Protein AF-A0A920S9X3-F1 (afdb_monomer_lite)

Foldseek 3Di:
DEFDFDCNQVVCVVVVHHLLVDPDYHYPDPDRRRCVCVVVSVVRNVVVVVVVVPD

Structure (mmCIF, N/CA/C/O backbone):
data_AF-A0A920S9X3-F1
#
_entry.id   AF-A0A920S9X3-F1
#
loop_
_atom_site.group_PDB
_atom_site.id
_atom_site.type_symbol
_atom_site.label_atom_id
_atom_site.label_alt_id
_atom_site.label_comp_id
_atom_site.label_asym_id
_atom_site.label_entity_id
_atom_site.label_seq_id
_atom_site.pdbx_PDB_ins_code
_atom_site.Cartn_x
_atom_site.Cartn_y
_atom_site.Cartn_z
_atom_site.occupancy
_atom_site.B_iso_or_equiv
_atom_site.auth_seq_id
_atom_site.auth_comp_id
_atom_site.auth_asym_id
_atom_site.auth_atom_id
_atom_site.pdbx_PDB_model_num
ATOM 1 N N . MET A 1 1 ? -6.304 -6.312 -4.085 1.00 92.44 1 MET A N 1
ATOM 2 C CA . MET A 1 1 ? -5.519 -5.379 -4.921 1.00 92.44 1 MET A CA 1
ATOM 3 C C . MET A 1 1 ? -4.373 -6.144 -5.568 1.00 92.44 1 MET A C 1
ATOM 5 O O . MET A 1 1 ? -3.890 -7.087 -4.949 1.00 92.44 1 MET A O 1
ATOM 9 N N . PHE A 1 2 ? -3.955 -5.752 -6.772 1.00 96.62 2 PHE A N 1
ATOM 10 C CA . PHE A 1 2 ? -2.766 -6.282 -7.443 1.00 96.62 2 PHE A CA 1
ATOM 11 C C . PHE A 1 2 ? -1.689 -5.204 -7.532 1.00 96.62 2 PHE A C 1
ATOM 13 O O . PHE A 1 2 ? -1.988 -4.101 -7.983 1.00 96.62 2 PHE A O 1
ATOM 20 N N . ASP A 1 3 ? -0.475 -5.563 -7.116 1.00 97.25 3 ASP A N 1
ATOM 21 C CA . ASP A 1 3 ? 0.730 -4.734 -7.048 1.00 97.25 3 ASP A CA 1
ATOM 22 C C . ASP A 1 3 ? 0.618 -3.471 -6.178 1.00 97.25 3 ASP A C 1
ATOM 24 O O . ASP A 1 3 ? -0.449 -2.908 -5.926 1.00 97.25 3 ASP A O 1
ATOM 28 N N . TRP A 1 4 ? 1.763 -3.040 -5.655 1.00 96.69 4 TRP A N 1
ATOM 29 C CA . TRP A 1 4 ? 1.873 -1.864 -4.797 1.00 96.69 4 TRP A CA 1
ATOM 30 C C . TRP A 1 4 ? 3.171 -1.107 -5.069 1.00 96.69 4 TRP A C 1
ATOM 32 O O . TRP A 1 4 ? 4.071 -0.975 -4.233 1.00 96.69 4 TRP A O 1
ATOM 42 N N . GLY A 1 5 ? 3.255 -0.654 -6.315 1.00 96.31 5 GLY A N 1
ATOM 43 C CA . GLY A 1 5 ? 4.372 0.099 -6.857 1.00 96.31 5 GLY A CA 1
ATOM 44 C C . GLY A 1 5 ? 4.473 1.543 -6.357 1.00 96.31 5 GLY A C 1
ATOM 45 O O . GLY A 1 5 ? 3.709 1.977 -5.491 1.00 96.31 5 GLY A O 1
ATOM 46 N N . PRO A 1 6 ? 5.390 2.338 -6.936 1.00 97.88 6 PRO A N 1
ATOM 47 C CA . PRO A 1 6 ? 5.678 3.695 -6.493 1.00 97.88 6 PRO A CA 1
ATOM 48 C C . PRO A 1 6 ? 4.430 4.575 -6.328 1.00 97.88 6 PRO A C 1
ATOM 50 O O . PRO A 1 6 ? 3.639 4.786 -7.264 1.00 97.88 6 PRO A O 1
ATOM 53 N N . ALA A 1 7 ? 4.301 5.137 -5.123 1.00 97.25 7 ALA A N 1
ATOM 54 C CA . ALA A 1 7 ? 3.233 6.041 -4.707 1.00 97.25 7 ALA A CA 1
ATOM 55 C C . ALA A 1 7 ? 1.808 5.459 -4.809 1.00 97.25 7 ALA A C 1
ATOM 57 O O . ALA A 1 7 ? 0.846 6.229 -4.895 1.00 97.25 7 ALA A O 1
ATOM 58 N N . ALA A 1 8 ? 1.644 4.131 -4.808 1.00 97.00 8 ALA A N 1
ATOM 59 C CA . ALA A 1 8 ? 0.332 3.485 -4.824 1.00 97.00 8 ALA A CA 1
ATOM 60 C C . ALA A 1 8 ? -0.549 3.946 -3.648 1.00 97.00 8 ALA A C 1
ATOM 62 O O . ALA A 1 8 ? -1.710 4.293 -3.859 1.00 97.00 8 ALA A O 1
ATOM 63 N N . THR A 1 9 ? 0.019 4.083 -2.447 1.00 95.56 9 THR A N 1
ATOM 64 C CA . THR A 1 9 ? -0.686 4.566 -1.247 1.00 95.56 9 THR A CA 1
ATOM 65 C C . THR A 1 9 ? -1.239 5.977 -1.447 1.00 95.56 9 THR A C 1
ATOM 67 O O . THR A 1 9 ? -2.412 6.240 -1.185 1.00 95.56 9 THR A O 1
ATOM 70 N N . HIS A 1 10 ? -0.418 6.889 -1.974 1.00 96.25 10 HIS A N 1
ATOM 71 C CA . HIS A 1 10 ? -0.828 8.265 -2.255 1.00 96.25 10 HIS A CA 1
ATOM 72 C C . HIS A 1 10 ? -1.886 8.336 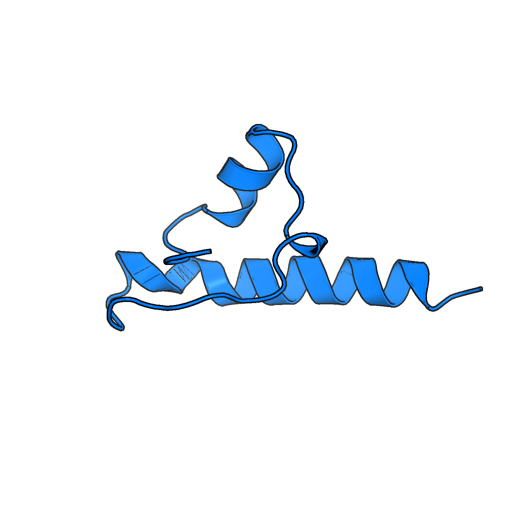-3.368 1.00 96.25 10 HIS A C 1
ATOM 74 O O . HIS A 1 10 ? -2.877 9.056 -3.239 1.00 96.25 10 HIS A O 1
ATOM 80 N N . LYS A 1 11 ? -1.706 7.573 -4.454 1.00 97.06 11 LYS A N 1
ATOM 81 C CA . LYS A 1 11 ? -2.658 7.518 -5.576 1.00 97.06 11 LYS A CA 1
ATOM 82 C C . LYS A 1 11 ? -4.018 6.971 -5.136 1.00 97.06 11 LYS A C 1
ATOM 84 O O . LYS A 1 11 ? -5.037 7.508 -5.559 1.00 97.06 11 LYS A O 1
ATOM 89 N N . LEU A 1 12 ? -4.029 5.964 -4.263 1.00 95.75 12 LEU A N 1
ATOM 90 C CA . LEU A 1 12 ? -5.247 5.391 -3.697 1.00 95.75 12 LEU A CA 1
ATOM 91 C C . LEU A 1 12 ? -6.039 6.431 -2.892 1.00 95.75 12 LEU A C 1
ATOM 93 O O . LEU A 1 12 ? -7.221 6.637 -3.155 1.00 95.75 12 LEU A O 1
ATOM 97 N N 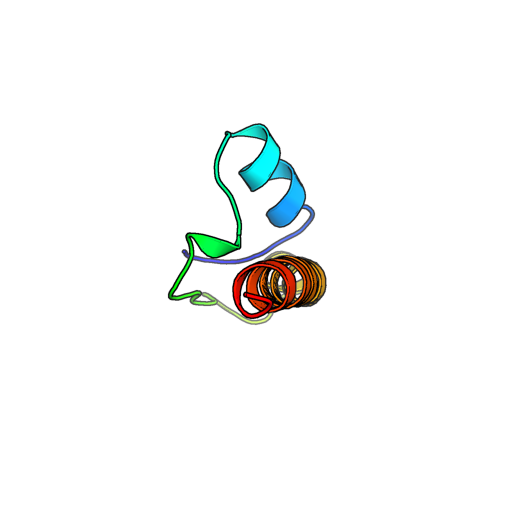. VAL A 1 13 ? -5.367 7.142 -1.978 1.00 95.12 13 VAL A N 1
ATOM 98 C CA . VAL A 1 13 ? -5.993 8.204 -1.169 1.00 95.12 13 VAL A CA 1
ATOM 99 C C . VAL A 1 13 ? -6.499 9.343 -2.049 1.00 95.12 13 VAL A C 1
ATOM 101 O O . VAL A 1 13 ? -7.606 9.836 -1.842 1.00 95.12 13 VAL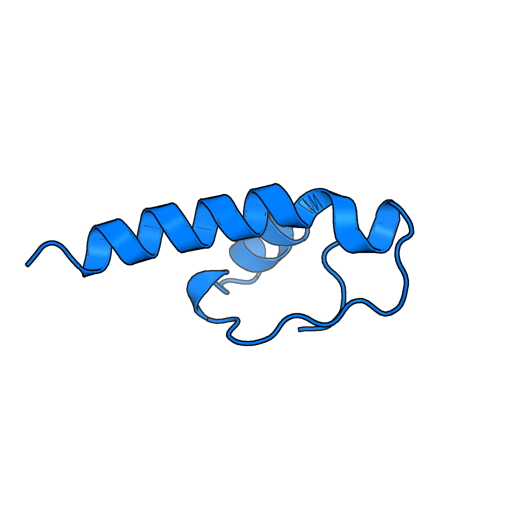 A O 1
ATOM 104 N N . LYS A 1 14 ? -5.741 9.724 -3.083 1.00 97.00 14 LYS A N 1
ATOM 105 C CA . LYS A 1 14 ? -6.175 10.725 -4.066 1.00 97.00 14 LYS A CA 1
ATOM 106 C C . LYS A 1 14 ? -7.434 10.295 -4.832 1.00 97.00 14 LYS A C 1
ATOM 108 O O . LYS A 1 14 ? -8.211 11.153 -5.237 1.00 97.00 14 LYS A O 1
ATOM 113 N N . ALA A 1 15 ? -7.649 8.991 -5.006 1.00 97.00 15 ALA A N 1
ATOM 114 C CA . ALA A 1 15 ? -8.861 8.427 -5.598 1.00 97.00 15 ALA A CA 1
ATOM 115 C C . ALA A 1 15 ? -10.035 8.297 -4.601 1.00 97.00 15 ALA A C 1
ATOM 117 O O . ALA A 1 15 ? -11.079 7.764 -4.964 1.00 97.00 15 ALA A O 1
ATOM 118 N N . GLY A 1 16 ? -9.884 8.768 -3.356 1.00 96.06 16 GLY A N 1
ATOM 119 C CA . GLY A 1 16 ? -10.920 8.688 -2.321 1.00 96.06 16 GLY A CA 1
ATOM 120 C C . GLY A 1 16 ? -11.038 7.317 -1.649 1.00 96.06 16 GLY A C 1
ATOM 121 O O . GLY A 1 16 ? -11.996 7.080 -0.918 1.00 96.06 16 GLY A O 1
ATOM 122 N N . LEU A 1 17 ? -10.078 6.420 -1.884 1.00 95.38 17 LEU A N 1
ATOM 123 C CA . LEU A 1 17 ? -10.012 5.094 -1.274 1.00 95.38 17 LEU A CA 1
ATOM 124 C C . LEU A 1 17 ? -8.927 5.059 -0.194 1.00 95.38 17 LEU A C 1
ATOM 126 O O . LEU A 1 17 ? -7.910 5.744 -0.286 1.00 95.38 17 LEU A O 1
ATOM 130 N N . PHE A 1 18 ? -9.109 4.227 0.826 1.00 94.38 18 PHE A N 1
ATOM 131 C CA . PHE A 1 18 ? -8.163 4.112 1.933 1.00 94.38 18 PHE A CA 1
ATOM 132 C C . PHE A 1 18 ? -7.467 2.747 1.957 1.00 94.38 18 PHE A C 1
ATOM 134 O O . PHE A 1 18 ? -8.112 1.728 1.709 1.00 94.38 18 PHE A O 1
ATOM 141 N N . PRO A 1 19 ? -6.173 2.686 2.341 1.00 93.69 19 PRO A N 1
ATOM 142 C CA . PRO A 1 19 ? -5.441 1.423 2.476 1.00 93.69 19 PRO A CA 1
ATOM 143 C C . PRO A 1 19 ? -6.124 0.407 3.402 1.00 93.69 19 PRO A C 1
ATOM 145 O O . PRO A 1 19 ? -6.050 -0.791 3.166 1.00 93.69 19 PRO A O 1
ATOM 148 N N . THR A 1 20 ? -6.849 0.876 4.422 1.00 94.44 20 THR A N 1
ATOM 149 C CA . THR A 1 20 ? -7.610 0.034 5.362 1.00 94.44 20 THR A CA 1
ATOM 150 C C . THR A 1 20 ? -8.786 -0.711 4.732 1.00 94.44 20 THR A C 1
ATOM 152 O O . THR A 1 20 ? -9.367 -1.558 5.394 1.00 94.44 20 THR A O 1
ATOM 155 N N . GLN A 1 21 ? -9.166 -0.379 3.496 1.00 94.50 21 GLN A N 1
ATOM 156 C CA . GLN A 1 21 ? -10.220 -1.065 2.738 1.00 94.50 21 GLN A CA 1
ATOM 157 C C . GLN A 1 21 ? -9.660 -2.186 1.847 1.00 94.50 21 GLN A C 1
ATOM 159 O O . GLN A 1 21 ? -10.404 -2.804 1.089 1.00 94.50 21 GLN A O 1
ATOM 164 N N . VAL A 1 22 ? -8.344 -2.419 1.878 1.00 93.19 22 VAL A N 1
ATOM 165 C CA . VAL A 1 22 ? -7.683 -3.474 1.109 1.00 93.19 22 VAL A CA 1
ATOM 166 C C . VAL A 1 22 ? -7.354 -4.632 2.046 1.00 93.19 22 VAL A C 1
ATOM 168 O O . VAL A 1 22 ? -6.382 -4.571 2.792 1.00 93.19 22 VAL A O 1
ATOM 171 N N . ASP A 1 23 ? -8.141 -5.703 1.969 1.00 93.44 23 ASP A N 1
ATOM 172 C CA . ASP A 1 23 ? -7.933 -6.895 2.805 1.00 93.44 23 ASP A CA 1
ATOM 173 C C . ASP A 1 23 ? -6.840 -7.822 2.263 1.00 93.44 23 ASP A C 1
ATOM 175 O O . ASP A 1 23 ? -6.128 -8.471 3.023 1.00 93.44 23 ASP A O 1
ATOM 179 N N . ASN A 1 24 ? -6.705 -7.887 0.935 1.00 94.81 24 ASN A N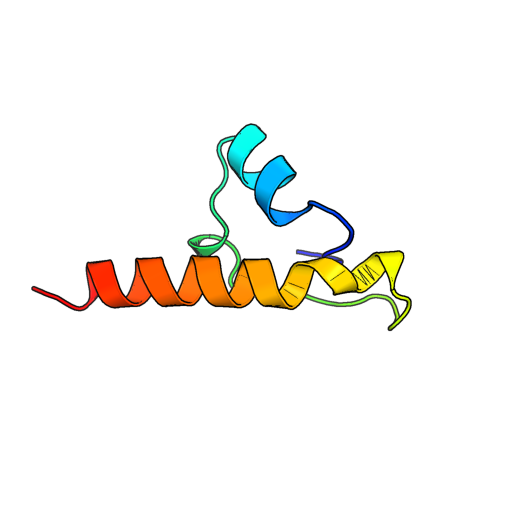 1
ATOM 180 C CA . ASN A 1 24 ? -5.777 -8.788 0.257 1.00 94.81 24 ASN A CA 1
ATOM 181 C C . ASN A 1 24 ? -4.964 -8.036 -0.803 1.00 94.81 24 ASN A C 1
ATOM 183 O O . ASN A 1 24 ? -5.529 -7.336 -1.656 1.00 94.81 24 ASN A O 1
ATOM 187 N N . LEU A 1 25 ? -3.645 -8.222 -0.774 1.00 94.81 25 LEU A N 1
ATOM 188 C CA . LEU A 1 25 ? -2.691 -7.674 -1.734 1.00 94.81 25 LEU A CA 1
ATOM 189 C C . LEU A 1 25 ? -1.884 -8.815 -2.360 1.00 94.81 25 LEU A C 1
ATOM 191 O O . LEU A 1 25 ? -1.280 -9.608 -1.644 1.00 94.81 25 LEU A O 1
ATOM 195 N N . PHE A 1 26 ? -1.869 -8.876 -3.689 1.00 97.31 26 PHE A N 1
ATOM 196 C CA . PHE A 1 26 ? -1.135 -9.882 -4.453 1.00 97.31 26 PHE A CA 1
ATOM 197 C C . PHE A 1 26 ? -0.059 -9.204 -5.301 1.00 97.31 26 PHE A C 1
ATOM 199 O O . PHE A 1 26 ? -0.345 -8.206 -5.964 1.00 97.31 26 PHE A O 1
ATOM 206 N N . PHE A 1 27 ? 1.158 -9.751 -5.294 1.00 97.19 27 PHE A N 1
ATOM 207 C CA . PHE A 1 27 ? 2.257 -9.290 -6.145 1.00 97.19 27 PHE A CA 1
ATOM 208 C C . PHE A 1 27 ? 2.367 -10.180 -7.377 1.00 97.19 27 PHE A C 1
ATOM 210 O O . PHE A 1 27 ? 2.398 -11.404 -7.249 1.00 97.19 27 PHE A O 1
ATOM 217 N N . THR A 1 28 ? 2.445 -9.574 -8.559 1.00 97.25 28 THR A N 1
ATOM 218 C CA . THR A 1 28 ? 2.654 -10.317 -9.810 1.00 97.25 28 THR A CA 1
ATOM 219 C C . THR A 1 28 ? 4.075 -10.873 -9.897 1.00 97.25 28 THR A C 1
ATOM 221 O O . THR A 1 28 ? 4.280 -11.998 -10.344 1.00 97.25 28 THR A O 1
ATOM 224 N N . HIS A 1 29 ? 5.052 -10.092 -9.436 1.00 97.44 29 HIS A N 1
ATOM 225 C CA . HIS A 1 29 ? 6.458 -10.454 -9.278 1.00 97.44 29 HIS A CA 1
ATOM 226 C C . HIS A 1 29 ? 7.147 -9.477 -8.303 1.00 97.44 29 HIS A C 1
ATOM 228 O O . HIS A 1 29 ? 6.550 -8.495 -7.865 1.00 97.44 29 HIS A O 1
ATOM 234 N N . HIS A 1 30 ? 8.402 -9.744 -7.928 1.00 96.56 30 HIS A N 1
ATOM 235 C CA . HIS A 1 30 ? 9.130 -8.980 -6.899 1.00 96.56 30 HIS A CA 1
ATOM 236 C C 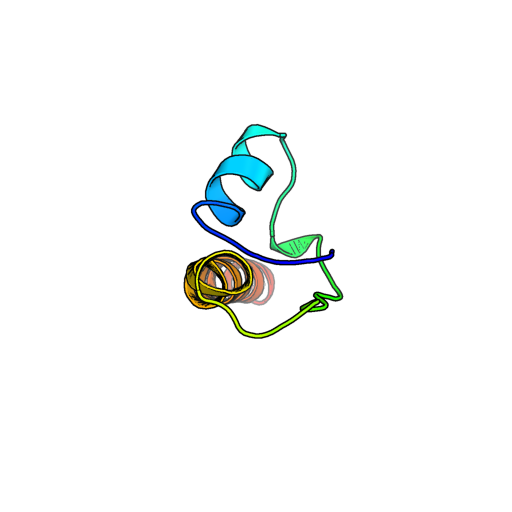. HIS A 1 30 ? 10.123 -7.955 -7.460 1.00 96.56 30 HIS A C 1
ATOM 238 O O . HIS A 1 30 ? 11.196 -7.752 -6.892 1.00 96.56 30 HIS A O 1
ATOM 244 N N . HIS A 1 31 ? 9.779 -7.300 -8.566 1.00 98.06 31 HIS A N 1
ATOM 245 C CA . HIS A 1 31 ? 10.524 -6.121 -8.993 1.00 98.06 31 HIS A CA 1
ATOM 246 C C . HIS A 1 31 ? 10.119 -4.884 -8.194 1.00 98.06 31 HIS A C 1
ATOM 248 O O . HIS A 1 31 ? 9.003 -4.766 -7.685 1.00 98.06 31 HIS A O 1
ATOM 254 N N . PHE A 1 32 ? 11.072 -3.963 -8.095 1.00 96.75 32 PHE A N 1
ATOM 255 C CA . PHE A 1 32 ? 10.971 -2.738 -7.312 1.00 96.75 32 PHE A CA 1
ATOM 256 C C . PHE A 1 32 ? 9.721 -1.918 -7.655 1.00 96.75 32 PHE A C 1
ATOM 258 O O . PHE A 1 32 ? 9.012 -1.436 -6.775 1.00 96.75 32 PHE A O 1
ATOM 265 N N . ASP A 1 33 ? 9.400 -1.794 -8.937 1.00 96.75 33 ASP A N 1
ATOM 266 C CA . ASP A 1 33 ? 8.251 -1.045 -9.430 1.00 96.75 33 ASP A CA 1
ATOM 267 C C . ASP A 1 33 ? 6.893 -1.682 -9.084 1.00 96.75 33 ASP A C 1
ATOM 269 O O . ASP A 1 33 ? 5.871 -1.012 -9.220 1.00 96.75 33 ASP A O 1
ATOM 273 N N . HIS A 1 34 ? 6.874 -2.908 -8.545 1.00 97.69 34 HIS A N 1
ATOM 274 C CA . HIS A 1 34 ? 5.660 -3.624 -8.138 1.00 97.69 34 HIS A CA 1
ATOM 275 C C . HIS A 1 34 ? 5.460 -3.723 -6.618 1.00 97.69 34 HIS A C 1
ATOM 277 O O . HIS A 1 34 ? 4.351 -4.033 -6.179 1.00 97.69 34 HIS A O 1
ATOM 283 N N . ASN A 1 35 ? 6.479 -3.456 -5.791 1.00 96.44 35 ASN A N 1
ATOM 284 C CA . ASN A 1 35 ? 6.379 -3.661 -4.337 1.00 96.44 35 ASN A CA 1
ATOM 285 C C . ASN A 1 35 ? 7.028 -2.582 -3.457 1.00 96.44 35 ASN A C 1
ATOM 287 O O . ASN A 1 35 ? 6.935 -2.677 -2.231 1.00 96.44 35 ASN A O 1
ATOM 291 N N . ILE A 1 36 ? 7.662 -1.555 -4.032 1.00 97.62 36 ILE A N 1
ATOM 292 C CA . ILE A 1 36 ? 8.433 -0.590 -3.238 1.00 97.62 36 ILE A CA 1
ATOM 293 C C . ILE A 1 36 ? 7.600 0.202 -2.223 1.00 97.62 36 ILE A C 1
ATOM 295 O O . ILE A 1 36 ? 8.111 0.574 -1.170 1.00 97.62 36 ILE A O 1
ATOM 299 N N . ASP A 1 37 ? 6.320 0.457 -2.498 1.00 96.88 37 ASP A N 1
ATOM 300 C CA . ASP A 1 37 ? 5.475 1.280 -1.623 1.00 96.88 37 ASP A CA 1
ATOM 301 C C . ASP A 1 37 ? 4.752 0.444 -0.548 1.00 96.88 37 ASP A C 1
ATOM 303 O O . ASP A 1 37 ? 3.976 0.968 0.254 1.00 96.88 37 ASP A O 1
ATOM 307 N N . TYR A 1 38 ? 4.995 -0.872 -0.504 1.00 95.44 38 TYR A N 1
ATOM 308 C CA . TYR A 1 38 ? 4.377 -1.781 0.465 1.00 95.44 38 TYR A CA 1
ATOM 309 C C . TYR A 1 38 ? 4.649 -1.415 1.943 1.00 95.44 38 TYR A C 1
ATOM 311 O O . TYR A 1 38 ? 3.721 -1.500 2.754 1.00 95.44 38 TYR A O 1
ATOM 319 N N . PRO A 1 39 ? 5.845 -0.932 2.344 1.00 94.94 39 PRO A N 1
ATOM 320 C CA . PRO A 1 39 ? 6.058 -0.441 3.707 1.00 94.94 39 PRO A CA 1
ATOM 321 C C . PRO A 1 39 ? 5.145 0.742 4.068 1.00 94.94 39 PRO A C 1
ATOM 323 O O . PRO A 1 39 ? 4.660 0.823 5.199 1.00 94.94 39 PRO A O 1
ATOM 326 N N . CYS A 1 40 ? 4.862 1.633 3.107 1.00 94.69 40 CYS A N 1
ATOM 327 C CA . CYS A 1 40 ? 3.935 2.749 3.305 1.00 94.69 40 CYS A CA 1
ATOM 328 C C . CYS A 1 40 ? 2.504 2.241 3.538 1.00 94.69 40 CYS A C 1
ATOM 330 O O . CYS A 1 40 ? 1.839 2.693 4.472 1.00 94.69 40 CYS A O 1
ATOM 332 N N . PHE A 1 41 ? 2.064 1.241 2.763 1.00 93.69 41 PHE A N 1
ATOM 333 C CA . PHE A 1 41 ? 0.784 0.559 2.977 1.00 93.69 41 PHE A CA 1
ATOM 334 C C . PHE A 1 41 ? 0.668 -0.020 4.390 1.00 93.69 41 PHE A C 1
ATOM 336 O O . PHE A 1 41 ? -0.296 0.275 5.100 1.00 93.69 41 PHE A O 1
ATOM 343 N N . PHE A 1 42 ? 1.665 -0.798 4.826 1.00 92.94 42 PHE A N 1
ATOM 344 C CA . PHE A 1 42 ? 1.654 -1.425 6.148 1.00 92.94 42 PHE A CA 1
ATOM 345 C C . PHE A 1 42 ? 1.585 -0.383 7.273 1.00 92.94 42 PHE A C 1
ATOM 347 O O . PHE A 1 42 ? 0.794 -0.523 8.208 1.00 92.94 42 PHE A O 1
ATOM 354 N N . TYR A 1 43 ? 2.352 0.705 7.154 1.00 92.50 43 TYR A N 1
ATOM 355 C CA . TYR A 1 43 ? 2.304 1.814 8.105 1.00 92.50 43 TYR A CA 1
ATOM 356 C C . TYR A 1 43 ? 0.930 2.505 8.128 1.00 92.50 43 TYR A C 1
ATOM 358 O O . TYR A 1 43 ? 0.362 2.744 9.198 1.00 92.50 43 TYR A O 1
ATOM 366 N N . ALA A 1 44 ? 0.352 2.789 6.959 1.00 90.12 44 ALA A N 1
ATOM 367 C CA . ALA A 1 44 ? -0.956 3.433 6.845 1.00 90.12 44 ALA A CA 1
ATOM 368 C C . ALA A 1 44 ? -2.084 2.581 7.456 1.00 90.12 44 ALA A C 1
ATOM 370 O O . ALA A 1 44 ? -2.959 3.110 8.145 1.00 90.12 44 ALA A O 1
ATOM 371 N N . VAL A 1 45 ? -2.051 1.261 7.253 1.00 89.88 45 VAL A N 1
ATOM 372 C CA . VAL A 1 45 ? -3.033 0.340 7.846 1.00 89.88 45 VAL A CA 1
ATOM 373 C C . VAL A 1 45 ? -2.818 0.203 9.355 1.00 89.88 45 VAL A C 1
ATOM 375 O O . VAL A 1 45 ? -3.777 0.299 10.124 1.00 89.88 45 VAL A O 1
ATOM 378 N N . GLY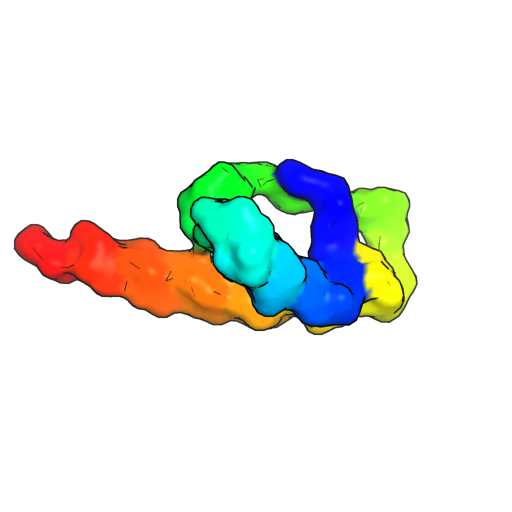 A 1 46 ? -1.569 0.027 9.801 1.00 86.00 46 GLY A N 1
ATOM 379 C CA . GLY A 1 46 ? -1.231 -0.152 11.215 1.00 86.00 46 GLY A CA 1
ATOM 380 C C . GLY A 1 46 ? -1.606 1.050 12.086 1.00 86.00 46 GLY A C 1
ATOM 381 O O . GLY A 1 46 ? -2.200 0.881 13.152 1.00 86.00 46 GLY A O 1
ATOM 382 N N . THR A 1 47 ? -1.340 2.270 11.613 1.00 74.38 47 THR A N 1
ATOM 383 C CA . THR A 1 47 ? -1.659 3.512 12.345 1.00 74.38 47 THR A CA 1
ATOM 384 C C . THR A 1 47 ? -3.165 3.746 12.496 1.00 74.38 47 THR A C 1
ATOM 386 O O . THR A 1 47 ? -3.626 4.161 13.559 1.00 74.38 47 THR A O 1
ATOM 389 N N . LYS A 1 48 ? -3.966 3.436 11.469 1.00 60.34 48 LYS A N 1
ATOM 390 C CA . LYS A 1 48 ? -5.428 3.616 11.500 1.00 60.34 48 LYS A CA 1
ATOM 391 C C . LYS A 1 48 ? -6.152 2.501 12.256 1.00 60.34 48 LYS A C 1
ATOM 393 O O . LYS A 1 48 ? -7.125 2.785 12.951 1.00 60.34 48 LYS A O 1
ATOM 398 N N . ARG A 1 49 ? -5.675 1.251 12.188 1.00 58.16 49 ARG A N 1
ATOM 399 C CA . ARG A 1 49 ? -6.269 0.141 12.953 1.00 58.16 49 ARG A CA 1
ATOM 400 C C . ARG A 1 49 ? -6.046 0.315 14.457 1.00 58.16 49 ARG A C 1
ATOM 402 O O . ARG A 1 49 ? -6.972 0.094 15.225 1.00 58.16 49 ARG A O 1
ATOM 409 N N . GLN A 1 50 ? -4.878 0.806 14.880 1.00 45.78 50 GLN A N 1
ATOM 410 C CA . GLN A 1 50 ? -4.651 1.163 16.288 1.00 45.78 50 GLN A CA 1
ATOM 411 C C . GLN A 1 50 ? -5.513 2.342 16.757 1.00 45.78 50 GLN A C 1
ATOM 413 O O . GLN A 1 50 ? -5.931 2.356 17.911 1.00 45.78 50 GLN A O 1
ATOM 418 N N . ALA A 1 51 ? -5.823 3.302 15.880 1.00 50.56 51 ALA A N 1
ATOM 419 C CA . ALA A 1 51 ? -6.731 4.398 16.212 1.00 50.56 51 ALA A CA 1
ATOM 420 C C . ALA A 1 51 ? -8.190 3.934 16.411 1.00 50.56 51 ALA A C 1
ATOM 422 O O . ALA A 1 51 ? -8.899 4.544 17.200 1.00 50.56 51 ALA A O 1
ATOM 423 N N . MET A 1 52 ? -8.629 2.852 15.752 1.00 50.47 52 MET A N 1
ATOM 424 C CA . MET A 1 52 ? -9.984 2.289 15.913 1.00 50.47 52 MET A CA 1
ATOM 425 C C . MET A 1 52 ? -10.124 1.251 17.042 1.00 50.47 52 MET A C 1
ATOM 427 O O . MET A 1 52 ? -11.241 0.976 17.460 1.00 50.47 52 MET A O 1
ATOM 431 N N . VAL A 1 53 ? -9.027 0.671 17.548 1.00 54.59 53 VAL A N 1
ATOM 432 C CA . VAL A 1 53 ? -9.043 -0.293 18.679 1.00 54.59 53 VAL A CA 1
ATOM 433 C C . VAL A 1 53 ? -8.954 0.413 20.045 1.00 54.59 53 VAL A C 1
ATOM 435 O O . VAL A 1 53 ? -9.020 -0.220 21.093 1.00 54.59 53 VAL A O 1
ATOM 438 N N . ARG A 1 54 ? -8.832 1.743 20.057 1.00 44.88 54 ARG A N 1
ATOM 439 C CA . ARG A 1 54 ? -8.914 2.562 21.271 1.00 44.88 54 ARG A CA 1
ATOM 440 C C . ARG A 1 54 ? -10.347 3.065 21.448 1.00 44.88 54 ARG A C 1
ATOM 442 O O . ARG A 1 54 ? -10.640 4.191 21.055 1.00 44.88 54 ARG A O 1
ATOM 449 N N . ASN A 1 55 ? -11.217 2.224 22.003 1.00 40.78 55 ASN A N 1
ATOM 450 C CA . ASN A 1 55 ? -12.496 2.631 22.586 1.00 40.78 55 ASN A CA 1
ATOM 451 C C . ASN A 1 55 ? -12.749 1.818 23.855 1.00 40.78 55 ASN A C 1
ATOM 453 O O . ASN A 1 55 ? -12.687 0.573 23.749 1.00 40.78 55 ASN A O 1
#

Sequence (55 aa):
MFDWGPAATHKLVKAGLFPTQVDNLFFTHHHFDHNIDYPCFFYAVGTKRQAMVRN

pLDDT: mean 88.47, std 16.16, range [40.78, 98.06]

Radius of gyration: 11.72 Å; chains: 1; bounding box: 24×21×32 Å

Secondary structure (DSSP, 8-state):
-B---TTHHHHHHHTT--GGG----B-S---HHHHTTHHHHHHHHHHHHHHHS--